Protein AF-A0AAU2B111-F1 (afdb_monomer_lite)

Sequence (64 aa):
MLALSLPAVAVAAPGDLDAGFGAGGKVTTDFGGVEFGHALALQSDGRIVARRLHRHRSAARSHP

Structure (mmCIF, N/CA/C/O backbone):
data_AF-A0AAU2B111-F1
#
_entry.id   AF-A0AAU2B111-F1
#
loop_
_atom_site.group_PDB
_atom_site.id
_atom_site.type_symbol
_atom_site.label_atom_id
_atom_site.label_alt_id
_atom_site.label_comp_id
_atom_site.label_asym_id
_atom_site.label_entity_id
_atom_site.label_seq_id
_atom_site.pdbx_PDB_ins_code
_atom_site.Cartn_x
_atom_site.Cartn_y
_atom_site.Cartn_z
_atom_site.occupancy
_atom_site.B_iso_or_equiv
_atom_site.auth_seq_id
_atom_site.auth_comp_id
_atom_site.auth_asym_id
_atom_site.auth_atom_id
_atom_site.pdbx_PDB_model_num
ATOM 1 N N . MET A 1 1 ? -28.024 -23.473 25.781 1.00 47.84 1 MET A N 1
ATOM 2 C CA . MET A 1 1 ? -27.409 -22.145 25.983 1.00 47.84 1 MET A CA 1
ATOM 3 C C . MET A 1 1 ? -27.359 -21.447 24.640 1.00 47.84 1 MET A C 1
ATOM 5 O O . MET A 1 1 ? -26.733 -21.974 23.732 1.00 47.84 1 MET A O 1
ATOM 9 N N . LEU A 1 2 ? -28.069 -20.332 24.489 1.00 44.06 2 LEU A N 1
ATOM 10 C CA . LEU A 1 2 ? -28.004 -19.514 23.282 1.00 44.06 2 LEU A CA 1
ATOM 11 C C . LEU A 1 2 ? -26.804 -18.571 23.449 1.00 44.06 2 LEU A C 1
ATOM 13 O O . LEU A 1 2 ? -26.853 -17.661 24.272 1.00 44.06 2 LEU A O 1
ATOM 17 N N . ALA A 1 3 ? -25.695 -18.848 22.765 1.00 54.38 3 ALA A N 1
ATOM 18 C CA . ALA A 1 3 ? -24.530 -17.973 22.789 1.00 54.38 3 ALA A CA 1
ATOM 19 C C . ALA A 1 3 ? -24.787 -16.797 21.840 1.00 54.38 3 ALA A C 1
ATOM 21 O O . ALA A 1 3 ? -24.822 -16.965 20.622 1.00 54.38 3 ALA A O 1
ATOM 22 N N . LEU A 1 4 ? -25.002 -15.611 22.404 1.00 54.03 4 LEU A N 1
ATOM 23 C CA . LEU A 1 4 ? -25.025 -14.368 21.647 1.00 54.03 4 LEU A CA 1
ATOM 24 C C . LEU A 1 4 ? -23.573 -14.061 21.242 1.00 54.03 4 LEU A C 1
ATOM 26 O O . LEU A 1 4 ? -22.764 -13.676 22.085 1.00 54.03 4 LEU A O 1
ATOM 30 N N . SER A 1 5 ? -23.212 -14.298 19.979 1.00 55.16 5 SER A N 1
ATOM 31 C CA . SER A 1 5 ? -21.912 -13.875 19.448 1.00 55.16 5 SER A CA 1
ATOM 32 C C . SER A 1 5 ? -21.952 -12.360 19.272 1.00 55.16 5 SER A C 1
ATOM 34 O O . SER A 1 5 ? -22.513 -11.844 18.308 1.00 55.16 5 SER A O 1
ATOM 36 N N . LEU A 1 6 ? -21.420 -11.639 20.257 1.00 60.94 6 LEU A N 1
ATOM 37 C CA . LEU A 1 6 ? -21.119 -10.222 20.101 1.00 60.94 6 LEU A CA 1
ATOM 38 C C . LEU A 1 6 ? -19.961 -10.116 19.100 1.00 60.94 6 LEU A C 1
ATOM 40 O O . LEU A 1 6 ? -19.005 -10.890 19.226 1.00 60.94 6 LEU A O 1
ATOM 44 N N . PRO A 1 7 ? -20.006 -9.198 18.118 1.00 57.34 7 PRO A N 1
ATOM 45 C CA . PRO A 1 7 ? -18.833 -8.950 17.300 1.00 57.34 7 PRO A CA 1
ATOM 46 C C . PRO A 1 7 ? -17.714 -8.535 18.254 1.00 57.34 7 PRO A C 1
ATOM 48 O O . PRO A 1 7 ? -17.879 -7.599 19.039 1.00 57.34 7 PRO A O 1
ATOM 51 N N . ALA A 1 8 ? -16.605 -9.273 18.244 1.00 59.59 8 ALA A N 1
ATOM 52 C CA . ALA A 1 8 ? -15.421 -8.865 18.976 1.00 59.59 8 ALA A CA 1
ATOM 53 C C . ALA A 1 8 ? -15.065 -7.455 18.495 1.00 59.59 8 ALA A C 1
ATOM 55 O O . ALA A 1 8 ? -14.789 -7.252 17.312 1.00 59.59 8 ALA A O 1
ATOM 56 N N . VAL A 1 9 ? -15.139 -6.471 19.391 1.00 60.94 9 VAL A N 1
ATOM 57 C CA . VAL A 1 9 ? -14.656 -5.124 19.098 1.00 60.94 9 VAL A CA 1
ATOM 58 C C . VAL A 1 9 ? -13.163 -5.280 18.841 1.00 60.94 9 VAL A C 1
ATOM 60 O O . VAL A 1 9 ? -12.421 -5.667 19.741 1.00 60.94 9 VAL A O 1
ATOM 63 N N . ALA A 1 10 ? -12.733 -5.071 17.598 1.00 64.81 10 ALA A N 1
ATOM 64 C CA . ALA A 1 10 ? -11.323 -5.096 17.252 1.00 64.81 10 ALA A CA 1
ATOM 65 C C . ALA A 1 10 ? -10.640 -3.930 17.982 1.00 64.81 10 ALA A C 1
ATOM 67 O O . ALA A 1 10 ? -10.823 -2.769 17.622 1.00 64.81 10 ALA A O 1
ATOM 68 N N . VAL A 1 11 ? -9.910 -4.232 19.057 1.00 67.62 11 VAL A N 1
ATOM 69 C CA . VAL A 1 11 ? -9.122 -3.240 19.794 1.00 67.62 11 VAL A CA 1
ATOM 70 C C . VAL A 1 11 ? -7.784 -3.110 19.077 1.00 67.62 11 VAL A C 1
ATOM 72 O O . VAL A 1 11 ? -6.887 -3.914 19.302 1.00 67.62 11 VAL A O 1
ATOM 75 N N . ALA A 1 12 ? -7.679 -2.138 18.175 1.00 76.06 12 ALA A N 1
ATOM 76 C CA . ALA A 1 12 ? -6.418 -1.787 17.534 1.00 76.06 12 ALA A CA 1
ATOM 77 C C . ALA A 1 12 ? -5.618 -0.848 18.451 1.00 76.06 12 ALA A C 1
ATOM 79 O O . ALA A 1 12 ? -6.119 0.198 18.875 1.00 76.06 12 ALA A O 1
ATOM 80 N N . ALA A 1 13 ? -4.376 -1.210 18.761 1.00 85.44 13 ALA A N 1
ATOM 81 C CA . ALA A 1 13 ? -3.396 -0.302 19.335 1.00 85.44 13 ALA A CA 1
ATOM 82 C C . ALA A 1 13 ? -2.856 0.659 18.254 1.00 85.44 13 ALA A C 1
ATOM 84 O O . ALA A 1 13 ? -2.933 0.370 17.055 1.00 85.44 13 ALA A O 1
ATOM 85 N N . PRO A 1 14 ? -2.285 1.816 18.633 1.00 86.12 14 PRO A N 1
ATOM 86 C CA . PRO A 1 14 ? -1.618 2.690 17.676 1.00 86.12 14 PRO A CA 1
ATOM 87 C C . PRO A 1 14 ? -0.529 1.939 16.896 1.00 86.12 14 PRO A C 1
ATOM 89 O O . PRO A 1 14 ? 0.419 1.426 17.485 1.00 86.12 14 PRO A O 1
ATOM 92 N N . GLY A 1 15 ? -0.661 1.907 15.569 1.00 87.88 15 GLY A N 1
ATOM 93 C CA . GLY A 1 15 ? 0.260 1.202 14.671 1.00 87.88 15 GLY A CA 1
ATOM 94 C C . GLY A 1 15 ? -0.190 -0.201 14.253 1.00 87.88 15 GLY A C 1
ATOM 95 O O . GLY A 1 15 ? 0.447 -0.783 13.374 1.00 87.88 15 GLY A O 1
ATOM 96 N N . ASP A 1 16 ? -1.284 -0.722 14.814 1.00 90.75 16 ASP A N 1
ATOM 97 C CA . ASP A 1 16 ? -1.863 -1.986 14.364 1.00 90.75 16 ASP A CA 1
ATOM 98 C C . ASP A 1 16 ? -2.429 -1.869 12.944 1.00 90.75 16 ASP A C 1
ATOM 100 O O . ASP A 1 16 ? -2.888 -0.812 12.501 1.00 90.75 16 ASP A O 1
ATOM 104 N N . LEU A 1 17 ? -2.404 -2.988 12.222 1.00 88.94 17 LEU A N 1
ATOM 105 C CA . LEU A 1 17 ? -3.017 -3.083 10.903 1.00 88.94 17 LEU A CA 1
ATOM 106 C C . LEU A 1 17 ? -4.541 -3.113 11.031 1.00 88.94 17 LEU A C 1
ATOM 108 O O . LEU A 1 17 ? -5.090 -3.830 11.868 1.00 88.94 17 LEU A O 1
ATOM 112 N N . ASP A 1 18 ? -5.226 -2.395 10.144 1.00 86.25 18 ASP A N 1
ATOM 113 C CA . ASP A 1 18 ? -6.678 -2.482 10.019 1.00 86.25 18 ASP A CA 1
ATOM 114 C C . ASP A 1 18 ? -7.070 -3.842 9.432 1.00 86.25 18 ASP A C 1
ATOM 116 O O . ASP A 1 18 ? -6.936 -4.072 8.231 1.00 86.25 18 ASP A O 1
ATOM 120 N N . ALA A 1 19 ? -7.576 -4.747 10.270 1.00 89.38 19 ALA A N 1
ATOM 121 C CA . ALA A 1 19 ? -8.000 -6.082 9.854 1.00 89.38 19 ALA A CA 1
ATOM 122 C C . ALA A 1 19 ? -9.161 -6.079 8.837 1.00 89.38 19 ALA A C 1
ATOM 124 O O . ALA A 1 19 ? -9.379 -7.097 8.182 1.00 89.38 19 ALA A O 1
ATOM 125 N N . GLY A 1 20 ? -9.881 -4.962 8.675 1.00 86.75 20 GLY A N 1
ATOM 126 C CA . GLY A 1 20 ? -10.879 -4.780 7.620 1.00 86.75 20 GLY A CA 1
ATOM 127 C C . GLY A 1 20 ? -10.275 -4.613 6.221 1.00 86.75 20 GLY A C 1
ATOM 128 O O . GLY A 1 20 ? -10.978 -4.766 5.220 1.00 86.75 20 GLY A O 1
ATOM 129 N N . PHE A 1 21 ? -8.971 -4.338 6.121 1.00 87.12 21 PHE A N 1
ATOM 130 C CA . PHE A 1 21 ? -8.281 -4.151 4.851 1.00 87.12 21 PHE A CA 1
ATOM 131 C C . PHE A 1 21 ? -7.703 -5.469 4.311 1.00 87.12 21 PHE A C 1
ATOM 133 O O . PHE A 1 21 ? -6.571 -5.840 4.600 1.00 87.12 21 PHE A O 1
ATOM 140 N N . GLY A 1 22 ? -8.456 -6.190 3.480 1.00 89.06 22 GLY A N 1
ATOM 141 C CA . GLY A 1 22 ? -7.961 -7.417 2.840 1.00 89.06 22 GLY A CA 1
ATOM 142 C C . GLY A 1 22 ? -7.662 -8.552 3.830 1.00 89.06 22 GLY A C 1
ATOM 143 O O . GLY A 1 22 ? -8.377 -8.742 4.809 1.00 89.06 22 GLY A O 1
ATOM 144 N N . ALA A 1 23 ? -6.623 -9.346 3.562 1.00 92.88 23 ALA A N 1
ATOM 145 C CA . ALA A 1 23 ? -6.256 -10.489 4.396 1.00 92.88 23 ALA A CA 1
ATOM 146 C C . ALA A 1 23 ? -5.195 -10.083 5.429 1.00 92.88 23 ALA A C 1
ATOM 148 O O . ALA A 1 23 ? -4.095 -9.663 5.069 1.00 92.88 23 ALA A O 1
ATOM 149 N N . GLY A 1 24 ? -5.521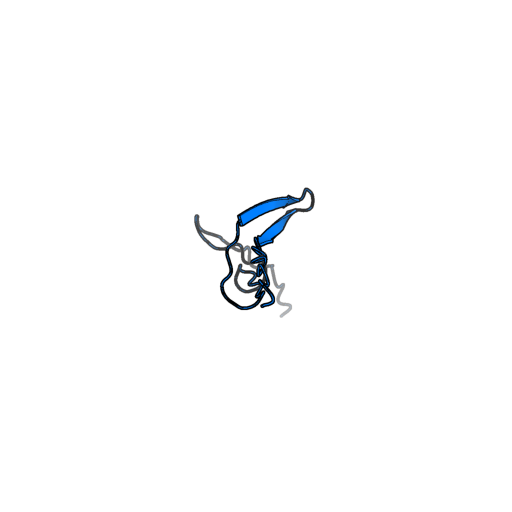 -10.202 6.722 1.00 90.50 24 GLY A N 1
ATOM 150 C CA . GLY A 1 24 ? -4.606 -9.828 7.810 1.00 90.50 24 GLY A CA 1
ATOM 151 C C . GLY A 1 24 ? -4.230 -8.340 7.813 1.00 90.50 24 GLY A C 1
ATOM 152 O O . GLY A 1 24 ? -3.126 -7.989 8.226 1.00 90.50 24 GLY A O 1
ATOM 153 N N . GLY A 1 25 ? -5.115 -7.484 7.292 1.00 91.62 25 GLY A N 1
ATOM 154 C CA . GLY A 1 25 ? -4.887 -6.048 7.144 1.00 91.62 25 GLY A CA 1
ATOM 155 C C . GLY A 1 25 ? -3.977 -5.649 5.981 1.00 91.62 25 GLY A C 1
ATOM 156 O O . GLY A 1 25 ? -3.369 -4.577 6.009 1.00 91.62 25 GLY A O 1
ATOM 157 N N . LYS A 1 26 ? -3.833 -6.515 4.966 1.00 92.31 26 LYS A N 1
ATOM 158 C CA . LYS A 1 26 ? -3.040 -6.261 3.758 1.00 92.31 26 LYS A CA 1
ATOM 159 C C . LYS A 1 26 ? -3.756 -6.730 2.491 1.00 92.31 26 LYS A C 1
ATOM 161 O O . LYS A 1 26 ? -4.448 -7.747 2.464 1.00 92.31 26 LYS A O 1
ATOM 166 N N . VAL A 1 27 ? -3.488 -6.021 1.398 1.00 91.25 27 VAL A N 1
ATOM 167 C CA . VAL A 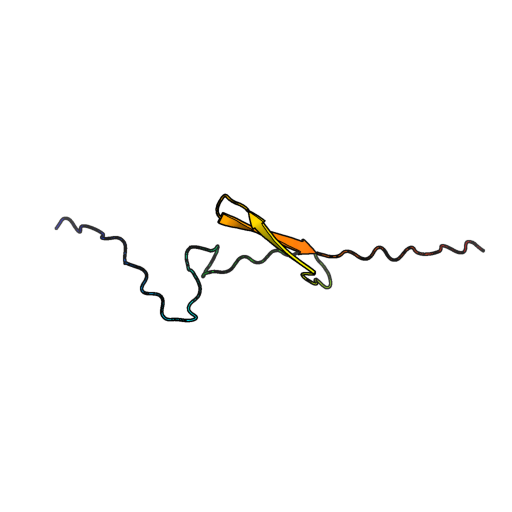1 27 ? -3.777 -6.457 0.028 1.00 91.25 27 VAL A CA 1
ATOM 168 C C . VAL A 1 27 ? -2.457 -6.481 -0.731 1.00 91.25 27 VAL A C 1
ATOM 170 O O . VAL A 1 27 ? -1.723 -5.493 -0.728 1.00 91.25 27 VAL A O 1
ATOM 173 N N . THR A 1 28 ? -2.153 -7.602 -1.378 1.00 91.06 28 THR A N 1
ATOM 174 C CA . THR A 1 28 ? -0.985 -7.742 -2.252 1.00 91.06 28 THR A CA 1
ATOM 175 C C . THR A 1 28 ? -1.465 -7.883 -3.686 1.00 91.06 28 THR A C 1
ATOM 177 O O . THR A 1 28 ? -2.245 -8.781 -3.993 1.00 91.06 28 THR A O 1
ATOM 180 N N . THR A 1 29 ? -0.983 -6.999 -4.557 1.00 88.69 29 THR A N 1
ATOM 181 C CA . THR A 1 29 ? -1.271 -7.034 -5.992 1.00 88.69 29 THR A CA 1
ATOM 182 C C . THR A 1 29 ? 0.029 -7.275 -6.739 1.00 88.69 29 THR A C 1
ATOM 184 O O . THR A 1 29 ? 0.929 -6.438 -6.687 1.00 88.69 29 THR A O 1
ATOM 187 N N . ASP A 1 30 ? 0.120 -8.412 -7.421 1.00 89.25 30 ASP A N 1
ATOM 188 C CA . ASP A 1 30 ? 1.282 -8.787 -8.222 1.00 89.25 30 ASP A CA 1
ATOM 189 C C . ASP A 1 30 ? 1.054 -8.426 -9.697 1.00 89.25 30 ASP A C 1
ATOM 191 O O . ASP A 1 30 ? 0.013 -8.738 -10.278 1.00 89.25 30 ASP A O 1
ATOM 195 N N . PHE A 1 31 ? 2.030 -7.741 -10.291 1.00 85.69 31 PHE A N 1
ATOM 196 C CA . PHE A 1 31 ? 2.033 -7.341 -11.700 1.00 85.69 31 PHE A CA 1
ATOM 197 C C . PHE A 1 31 ? 3.172 -7.991 -12.505 1.00 85.69 31 PHE A C 1
ATOM 199 O O . PHE A 1 31 ? 3.294 -7.709 -13.699 1.00 85.69 31 PHE A O 1
ATOM 206 N N . GLY A 1 32 ? 3.992 -8.834 -11.874 1.00 88.62 32 GLY A N 1
ATOM 207 C CA . GLY A 1 32 ? 5.132 -9.514 -12.473 1.00 88.62 32 GLY A CA 1
ATOM 208 C C . GLY A 1 32 ? 6.369 -8.632 -12.712 1.00 88.62 32 GLY A C 1
ATOM 209 O O . GLY A 1 32 ? 6.318 -7.558 -13.338 1.00 88.62 32 GLY A O 1
ATOM 210 N N . GLY A 1 33 ? 7.527 -9.166 -12.309 1.00 87.31 33 GLY A N 1
ATOM 211 C CA . GLY A 1 33 ? 8.839 -8.544 -12.482 1.00 87.31 33 GLY A CA 1
ATOM 212 C C . GLY A 1 33 ? 9.282 -7.745 -11.258 1.00 87.31 33 GLY A C 1
ATOM 213 O O . GLY A 1 33 ? 9.287 -8.265 -10.152 1.00 87.31 33 GLY A O 1
ATOM 214 N N . VAL A 1 34 ? 9.769 -6.521 -11.486 1.00 87.19 34 VAL A N 1
ATOM 215 C CA . VAL A 1 34 ? 10.116 -5.579 -10.415 1.00 87.19 34 VAL A CA 1
ATOM 216 C C . VAL A 1 34 ? 9.062 -4.478 -10.388 1.00 87.19 34 VAL A C 1
ATOM 218 O O . VAL A 1 34 ? 8.891 -3.745 -11.370 1.00 87.19 34 VAL A O 1
ATOM 221 N N 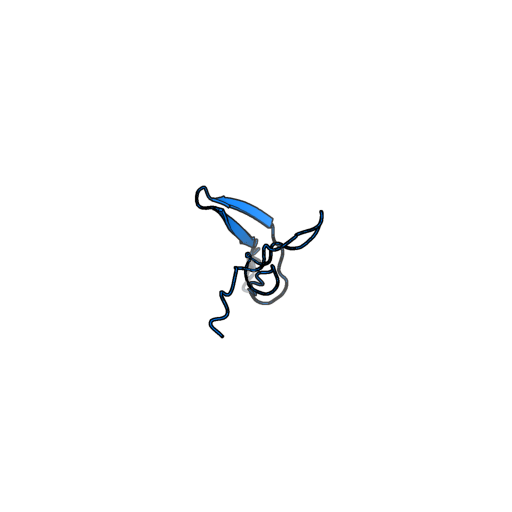. GLU A 1 35 ? 8.370 -4.346 -9.260 1.00 85.88 35 GLU A N 1
ATOM 222 C CA . GLU A 1 35 ? 7.285 -3.392 -9.059 1.00 85.88 35 GLU A CA 1
ATOM 223 C C . GLU A 1 35 ? 7.724 -2.216 -8.195 1.00 85.88 35 GLU A C 1
ATOM 225 O O . GLU A 1 35 ? 8.293 -2.367 -7.117 1.00 85.88 35 GLU A O 1
ATOM 230 N N . PHE A 1 36 ? 7.347 -1.021 -8.638 1.00 85.75 36 PHE A N 1
ATOM 231 C CA . PHE A 1 36 ? 7.429 0.186 -7.833 1.00 85.75 36 PHE A CA 1
ATOM 232 C C . PHE A 1 36 ? 6.050 0.844 -7.796 1.00 85.75 36 PHE A C 1
ATOM 234 O O . PHE A 1 36 ? 5.439 1.101 -8.841 1.00 85.75 36 PHE A O 1
ATOM 241 N N . GLY A 1 37 ? 5.551 1.103 -6.588 1.00 85.38 37 GLY A N 1
ATOM 242 C CA . GLY A 1 37 ? 4.373 1.938 -6.371 1.00 85.38 37 GLY A CA 1
ATOM 243 C C . GLY A 1 37 ? 4.768 3.403 -6.509 1.00 85.38 37 GLY A C 1
ATOM 244 O O . GLY A 1 37 ? 5.627 3.878 -5.775 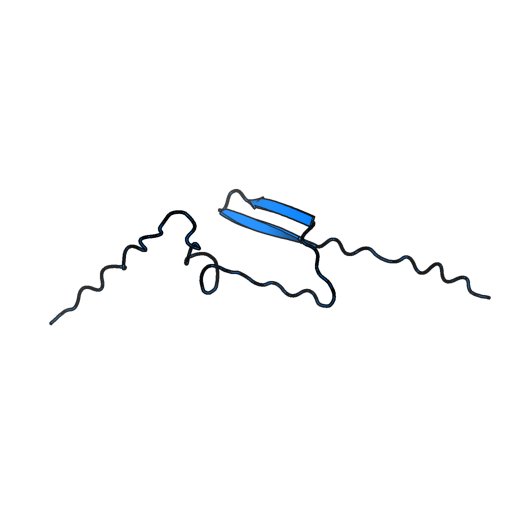1.00 85.38 37 GLY A O 1
ATOM 245 N N . HIS A 1 38 ? 4.176 4.114 -7.467 1.00 87.94 38 HIS A N 1
ATOM 246 C CA . HIS A 1 38 ? 4.570 5.494 -7.781 1.00 87.94 38 HIS A CA 1
ATOM 247 C C . HIS A 1 38 ? 3.543 6.544 -7.369 1.00 87.94 38 HIS A C 1
ATOM 249 O O . HIS A 1 38 ? 3.890 7.716 -7.258 1.00 87.94 38 HIS A O 1
ATOM 255 N N . ALA A 1 39 ? 2.286 6.147 -7.185 1.00 89.56 39 ALA A N 1
ATOM 256 C CA . ALA A 1 39 ? 1.226 7.053 -6.777 1.00 89.56 39 ALA A CA 1
ATOM 257 C C . ALA A 1 39 ? 0.139 6.303 -6.009 1.00 89.56 39 ALA A C 1
ATOM 259 O O . ALA A 1 39 ? -0.144 5.136 -6.302 1.00 89.56 39 ALA A O 1
ATOM 260 N N . LEU A 1 40 ? -0.475 7.020 -5.070 1.00 91.62 40 LEU A N 1
ATOM 261 C CA . LEU A 1 40 ? -1.629 6.594 -4.291 1.00 91.62 40 LEU A CA 1
ATOM 262 C C . LEU A 1 40 ? -2.714 7.671 -4.376 1.00 91.62 40 LEU A C 1
ATOM 264 O O . LEU A 1 40 ? -2.404 8.862 -4.383 1.00 91.62 40 LEU A O 1
ATOM 268 N N . ALA A 1 41 ? -3.973 7.249 -4.420 1.00 93.31 41 ALA A N 1
ATOM 269 C CA . ALA A 1 41 ? -5.129 8.125 -4.287 1.00 93.31 41 ALA A CA 1
ATOM 270 C C . ALA A 1 41 ? -6.181 7.465 -3.392 1.00 93.31 41 ALA A C 1
ATOM 272 O O . ALA A 1 41 ? -6.401 6.256 -3.483 1.00 93.31 41 ALA A O 1
ATOM 273 N N . LEU A 1 42 ? -6.835 8.267 -2.554 1.00 92.69 42 LEU A N 1
ATOM 274 C CA . LEU A 1 42 ? -7.990 7.846 -1.768 1.00 92.69 42 LEU A CA 1
ATOM 275 C C . LEU A 1 42 ? -9.259 8.293 -2.497 1.00 92.69 42 LEU A C 1
ATOM 277 O O . LEU A 1 42 ? -9.433 9.478 -2.779 1.00 92.69 42 LEU A O 1
ATOM 281 N N . GLN A 1 43 ? -10.122 7.343 -2.834 1.00 90.81 43 GLN A N 1
ATOM 282 C CA . GLN A 1 43 ? -11.436 7.622 -3.402 1.00 90.81 43 GLN A CA 1
ATOM 283 C C . GLN A 1 43 ? -12.422 8.017 -2.295 1.00 90.81 43 GLN A C 1
ATOM 285 O O . GLN A 1 43 ? -12.259 7.650 -1.131 1.00 90.81 43 GLN A O 1
ATOM 290 N N . SER A 1 44 ? -13.473 8.757 -2.656 1.00 94.56 44 SER A N 1
ATO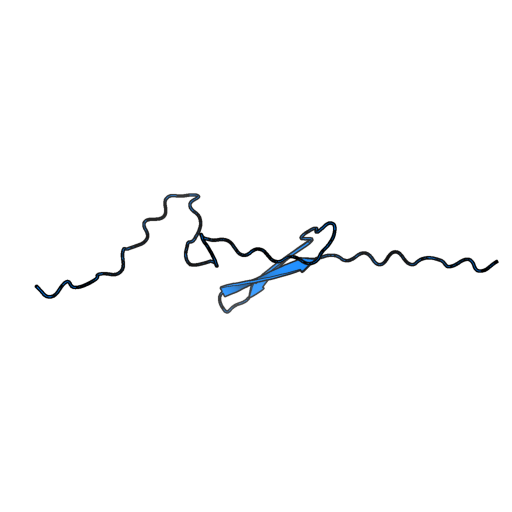M 291 C CA . SER A 1 44 ? -14.501 9.221 -1.710 1.00 94.56 44 SER A CA 1
ATOM 292 C C . SER A 1 44 ? -15.319 8.091 -1.082 1.00 94.56 44 SER A C 1
ATOM 294 O O . SER A 1 44 ? -15.971 8.301 -0.067 1.00 94.56 44 SER A O 1
ATOM 296 N N . ASP A 1 45 ? -15.300 6.903 -1.683 1.00 89.31 45 ASP A N 1
ATOM 297 C CA . ASP A 1 45 ? -15.943 5.692 -1.171 1.00 89.31 45 ASP A CA 1
ATOM 298 C C . ASP A 1 45 ? -15.034 4.872 -0.232 1.00 89.31 45 ASP A C 1
ATOM 300 O O . ASP A 1 45 ? -15.379 3.752 0.137 1.00 89.31 45 ASP A O 1
ATOM 304 N N . GLY A 1 46 ? -13.873 5.417 0.156 1.00 84.69 46 GLY A N 1
ATOM 305 C CA . GLY A 1 46 ? -12.943 4.792 1.097 1.00 84.69 46 GLY A CA 1
ATOM 306 C C . GLY A 1 46 ? -11.961 3.801 0.469 1.00 84.69 46 GLY A C 1
ATOM 307 O O . GLY A 1 46 ? -11.205 3.159 1.196 1.00 84.69 46 GLY A O 1
ATOM 308 N N . ARG A 1 47 ? -11.924 3.662 -0.864 1.00 86.88 47 ARG A N 1
ATOM 309 C CA . ARG A 1 47 ? -10.953 2.783 -1.537 1.00 86.88 47 ARG A CA 1
ATOM 310 C C . ARG A 1 47 ? -9.612 3.463 -1.784 1.00 86.88 47 ARG A C 1
ATOM 312 O O . ARG A 1 47 ? -9.544 4.630 -2.168 1.00 86.88 47 ARG A O 1
ATOM 319 N N . ILE A 1 48 ? -8.539 2.685 -1.669 1.00 88.88 48 ILE A N 1
ATOM 320 C CA . ILE A 1 48 ? -7.189 3.100 -2.060 1.00 88.88 48 ILE A CA 1
ATOM 321 C C . ILE A 1 48 ? -6.924 2.636 -3.492 1.00 88.88 48 ILE A C 1
ATOM 323 O O . ILE A 1 48 ? -7.057 1.455 -3.810 1.00 88.88 48 ILE A O 1
ATOM 327 N N . VAL A 1 49 ? -6.499 3.558 -4.351 1.00 87.69 49 VAL A N 1
ATOM 328 C CA . VAL A 1 49 ? -5.981 3.254 -5.688 1.00 87.69 49 VAL A CA 1
ATOM 329 C C . VAL A 1 49 ? -4.470 3.409 -5.676 1.00 87.69 49 VAL A C 1
ATOM 331 O O . VAL A 1 49 ? -3.959 4.477 -5.344 1.00 87.69 49 VAL A O 1
ATOM 334 N N . ALA A 1 50 ? -3.762 2.361 -6.092 1.00 88.44 50 ALA A N 1
ATOM 335 C CA . ALA A 1 50 ? -2.317 2.374 -6.280 1.00 88.44 50 ALA A CA 1
ATOM 336 C C . ALA A 1 50 ? -1.963 2.224 -7.760 1.00 88.44 50 ALA A C 1
ATOM 338 O O . ALA A 1 50 ? -2.558 1.415 -8.473 1.00 88.44 50 ALA A O 1
ATOM 339 N N . ARG A 1 51 ? -0.969 2.987 -8.226 1.00 85.81 51 ARG A N 1
ATOM 340 C CA . ARG A 1 51 ? -0.477 2.899 -9.606 1.00 85.81 51 ARG A CA 1
ATOM 341 C C . ARG A 1 51 ? 0.990 2.479 -9.663 1.00 85.81 51 ARG A C 1
ATOM 343 O O . ARG A 1 51 ? 1.852 3.073 -9.011 1.00 85.81 51 ARG A O 1
ATOM 350 N N . ARG A 1 52 ? 1.270 1.528 -10.559 1.00 79.50 52 ARG A N 1
ATOM 351 C CA . ARG A 1 52 ? 2.616 1.168 -11.026 1.00 79.50 52 ARG A CA 1
ATOM 352 C C . ARG A 1 52 ? 3.056 2.084 -12.172 1.00 79.50 52 ARG A C 1
ATOM 354 O O . ARG A 1 52 ? 2.271 2.401 -13.069 1.00 79.50 52 ARG A O 1
ATOM 361 N N . LEU A 1 53 ? 4.333 2.457 -12.198 1.00 70.19 53 LEU A N 1
ATOM 362 C CA . LEU A 1 53 ? 4.957 3.035 -13.389 1.00 70.19 53 LEU A CA 1
ATOM 363 C C . LEU A 1 53 ? 5.584 1.906 -14.204 1.00 70.19 53 LEU A C 1
ATOM 365 O O . LEU A 1 53 ? 6.606 1.344 -13.820 1.00 70.19 53 LEU A O 1
ATOM 369 N N . HIS A 1 54 ? 4.998 1.583 -15.352 1.00 66.75 54 HIS A N 1
ATOM 370 C CA . HIS A 1 54 ? 5.680 0.756 -16.337 1.00 66.75 54 HIS A CA 1
ATOM 371 C C . HIS A 1 54 ? 6.443 1.673 -17.295 1.00 66.75 54 HIS A C 1
ATOM 373 O O . HIS A 1 54 ? 5.842 2.351 -18.127 1.00 66.75 54 HIS A O 1
ATOM 379 N N . ARG A 1 55 ? 7.773 1.746 -17.158 1.00 66.69 55 ARG A N 1
ATOM 380 C CA . ARG A 1 55 ? 8.600 2.420 -18.163 1.00 66.69 55 ARG A CA 1
ATOM 381 C C . ARG A 1 55 ? 8.726 1.494 -19.368 1.00 66.69 55 ARG A C 1
ATOM 383 O O . ARG A 1 55 ? 9.458 0.510 -19.316 1.00 66.69 55 ARG A O 1
ATOM 390 N N . HIS A 1 56 ? 8.031 1.826 -20.453 1.00 49.41 56 HIS A N 1
ATOM 391 C CA . HIS A 1 56 ? 8.327 1.252 -21.758 1.00 49.41 56 HIS A CA 1
ATOM 392 C C . HIS A 1 56 ? 9.767 1.635 -22.110 1.00 49.41 56 HIS A C 1
ATOM 394 O O . HIS A 1 56 ? 10.067 2.806 -22.351 1.00 49.41 56 HIS A O 1
ATOM 400 N N . ARG A 1 57 ? 10.683 0.662 -22.126 1.00 58.25 57 ARG A N 1
ATOM 401 C CA . ARG A 1 57 ? 11.925 0.838 -22.873 1.00 58.25 57 ARG A CA 1
ATOM 402 C C . ARG A 1 57 ? 11.519 0.826 -24.336 1.00 58.25 57 ARG A C 1
ATOM 404 O O . ARG A 1 57 ? 11.234 -0.235 -24.885 1.00 58.25 57 ARG A O 1
ATOM 411 N N . SER A 1 58 ? 11.442 2.000 -24.950 1.00 52.59 58 SER A N 1
ATOM 412 C CA . SER A 1 58 ? 11.460 2.099 -26.402 1.00 52.59 58 SER A CA 1
ATOM 413 C C . SER A 1 58 ? 12.774 1.474 -26.845 1.00 52.59 58 SER A C 1
ATOM 415 O O . SER A 1 58 ? 13.827 2.104 -26.781 1.00 52.59 58 SER A O 1
ATOM 417 N N . ALA A 1 59 ? 12.731 0.194 -27.209 1.00 56.66 59 ALA A N 1
ATOM 418 C CA . ALA A 1 59 ? 13.773 -0.403 -28.009 1.00 56.66 59 ALA A CA 1
ATOM 419 C C . ALA A 1 59 ? 13.764 0.397 -29.309 1.00 56.66 59 ALA A C 1
ATOM 421 O O . ALA A 1 59 ? 12.928 0.167 -30.186 1.00 56.66 59 ALA A O 1
ATOM 422 N N . ALA A 1 60 ? 14.657 1.383 -29.393 1.00 57.62 60 ALA A N 1
ATOM 423 C CA . ALA A 1 60 ? 15.169 1.857 -30.657 1.00 57.62 60 ALA A CA 1
ATOM 424 C C . ALA A 1 60 ? 15.781 0.623 -31.319 1.00 57.62 60 ALA A C 1
ATOM 426 O O . ALA A 1 60 ? 16.941 0.280 -31.119 1.00 57.62 60 ALA A O 1
ATOM 427 N N . ARG A 1 61 ? 14.924 -0.123 -32.016 1.00 57.53 61 ARG A N 1
ATOM 428 C CA . ARG A 1 61 ? 15.305 -1.081 -33.032 1.00 57.53 61 ARG A CA 1
ATOM 429 C C . ARG A 1 61 ? 16.007 -0.258 -34.104 1.00 57.53 61 ARG A C 1
ATOM 431 O O . ARG A 1 61 ? 15.372 0.179 -35.055 1.00 57.53 61 ARG A O 1
ATOM 438 N N . SER A 1 62 ? 17.300 -0.023 -33.922 1.00 59.75 62 SER A N 1
ATOM 439 C CA . SER A 1 62 ? 18.210 0.169 -35.039 1.00 59.75 62 SER A CA 1
ATOM 440 C C . SER A 1 62 ? 18.225 -1.163 -35.791 1.00 59.75 62 SER A C 1
ATOM 442 O O . SER A 1 62 ? 18.918 -2.101 -35.403 1.00 59.75 62 SER A O 1
ATOM 444 N N . HIS A 1 63 ? 17.326 -1.292 -36.766 1.00 42.66 63 HIS A N 1
ATOM 445 C CA . HIS A 1 63 ? 17.482 -2.275 -37.836 1.00 42.66 63 HIS A CA 1
ATOM 446 C C . HIS A 1 63 ? 18.692 -1.861 -38.700 1.00 42.66 63 HIS A C 1
ATOM 448 O O . HIS A 1 63 ? 19.003 -0.668 -38.711 1.00 42.66 63 HIS A O 1
ATOM 454 N N . PRO A 1 64 ? 19.390 -2.843 -39.303 1.00 56.06 64 PRO A N 1
ATOM 455 C CA . PRO A 1 64 ? 20.810 -2.781 -39.671 1.00 56.06 64 PRO A CA 1
ATOM 456 C C . PRO A 1 64 ? 21.182 -1.685 -40.669 1.00 56.06 64 PRO A C 1
ATOM 458 O O . PRO A 1 64 ? 20.349 -1.376 -41.550 1.00 56.06 64 PRO A O 1
#

Radius of gyration: 21.14 Å; chains: 1; bounding box: 49×31×66 Å

Foldseek 3Di:
DDDDDDPPPPDDDVPQADCVCPHNNDDDDDPDDDWDFDDWDADPVGDIDTDTDDDPPPPPPPDD

pLDDT: mean 77.18, std 15.63, range [42.66, 94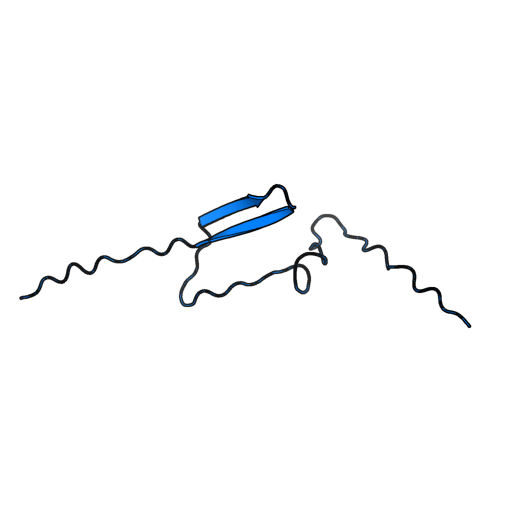.56]

Secondary structure (DSSP, 8-state):
-----------PPTT---TTSSBTTB-----SSS--EEEEEE-TTS-EEEEE------------